Protein AF-A0A519T3L0-F1 (afdb_monomer_lite)

Secondary structure (DSSP, 8-state):
--HHHHHHHSHHHHHHHHHHHHHHHHHHHHHHHHHHGGGGSSSTTHHHHHHHHHHHH-HHHHHHHHHHHHHHHHHHHHHHHHHHHHHHT-SS--SS--TTTSS-HHHHH--

Radius of gyration: 20.02 Å; chains: 1; bounding box: 38×38×53 Å

Structure (mmCIF, N/CA/C/O backbone):
data_AF-A0A519T3L0-F1
#
_entry.id   AF-A0A519T3L0-F1
#
loop_
_atom_site.group_PDB
_atom_site.id
_atom_site.type_symbol
_atom_site.label_atom_id
_atom_site.label_alt_id
_atom_site.label_comp_id
_atom_site.label_asym_id
_atom_site.label_entity_id
_atom_site.label_seq_id
_atom_site.pdbx_PDB_ins_code
_atom_site.Cartn_x
_atom_site.Cartn_y
_atom_site.Cartn_z
_atom_site.occupancy
_atom_site.B_iso_or_equiv
_atom_site.auth_seq_id
_atom_site.auth_comp_id
_atom_site.auth_asym_id
_atom_site.auth_atom_id
_atom_site.pdbx_PDB_model_num
ATOM 1 N N . MET A 1 1 ? -20.395 -23.238 16.206 1.00 53.34 1 MET A N 1
ATOM 2 C CA . MET A 1 1 ? -19.477 -22.205 15.662 1.00 53.34 1 MET A CA 1
ATOM 3 C C . MET A 1 1 ? -18.045 -22.653 15.914 1.00 53.34 1 MET A C 1
ATOM 5 O O . MET A 1 1 ? -17.699 -22.900 17.063 1.00 53.34 1 MET A O 1
ATOM 9 N N . ASN A 1 2 ? -17.271 -22.843 14.844 1.00 72.62 2 ASN A N 1
ATOM 10 C CA . ASN A 1 2 ? -15.975 -23.528 14.845 1.00 72.62 2 ASN A CA 1
ATOM 11 C C . ASN A 1 2 ? -14.888 -22.702 15.572 1.00 72.62 2 ASN A C 1
ATOM 13 O O . ASN A 1 2 ? -14.846 -21.482 15.404 1.00 72.62 2 ASN A O 1
ATOM 17 N N . TRP A 1 3 ? -14.004 -23.335 16.353 1.00 73.31 3 TRP A N 1
ATOM 18 C CA . TRP A 1 3 ? -12.941 -22.659 17.133 1.00 73.31 3 TRP A CA 1
ATOM 19 C C . TRP A 1 3 ? -12.073 -21.740 16.260 1.00 73.31 3 TRP A C 1
ATOM 21 O O . TRP A 1 3 ? -11.778 -20.610 16.639 1.00 73.31 3 TRP A O 1
ATOM 31 N N . PHE A 1 4 ? -11.815 -22.169 15.025 1.00 67.06 4 PHE A N 1
ATOM 32 C CA . PHE A 1 4 ? -11.093 -21.409 14.007 1.00 67.06 4 PHE A CA 1
ATOM 33 C C . PHE A 1 4 ? -11.726 -20.033 13.733 1.00 67.06 4 PHE A C 1
ATOM 35 O O . PHE A 1 4 ? -11.055 -19.006 13.757 1.00 67.06 4 PHE A O 1
ATOM 42 N N . THR A 1 5 ? -13.052 -19.985 13.570 1.00 65.75 5 THR A N 1
ATOM 43 C CA . THR A 1 5 ? -13.779 -18.726 13.327 1.00 65.75 5 THR A CA 1
ATOM 44 C C . THR A 1 5 ? -13.803 -17.811 14.551 1.00 65.75 5 THR A C 1
ATOM 46 O O . THR A 1 5 ? -13.798 -16.592 14.396 1.00 65.75 5 THR A O 1
ATOM 49 N N . LYS A 1 6 ? -13.766 -18.364 15.774 1.00 66.06 6 LYS A N 1
ATOM 50 C CA . LYS A 1 6 ? -13.671 -17.567 17.010 1.00 66.06 6 LYS A CA 1
ATOM 51 C C . LYS A 1 6 ? -12.304 -16.899 17.150 1.00 66.06 6 LYS A C 1
ATOM 53 O O . LYS A 1 6 ? -12.238 -15.750 17.576 1.00 66.06 6 LYS A O 1
ATOM 58 N N . THR A 1 7 ? -11.231 -17.573 16.741 1.00 66.88 7 THR A N 1
ATOM 59 C CA . THR A 1 7 ? -9.876 -17.012 16.803 1.00 66.88 7 THR A CA 1
ATOM 60 C C . THR A 1 7 ? -9.741 -15.787 15.896 1.00 66.88 7 THR A C 1
ATOM 62 O O . THR A 1 7 ? -9.284 -14.744 16.362 1.00 66.88 7 THR A O 1
ATOM 65 N N . PHE A 1 8 ? -10.246 -15.850 14.657 1.00 67.12 8 PHE A N 1
ATOM 66 C CA . PHE A 1 8 ? -10.191 -14.728 13.703 1.00 67.12 8 PHE A CA 1
ATOM 67 C C . PHE A 1 8 ? -11.216 -13.612 13.964 1.00 67.12 8 PHE A C 1
ATOM 69 O O . PHE A 1 8 ? -11.010 -12.480 13.537 1.00 67.12 8 PHE A O 1
ATOM 76 N N . THR A 1 9 ? -12.300 -13.888 14.694 1.00 73.31 9 THR A N 1
ATOM 77 C CA . THR A 1 9 ? -13.295 -12.861 15.070 1.00 73.31 9 THR A CA 1
ATOM 78 C C . THR A 1 9 ? -12.996 -12.185 16.412 1.00 73.31 9 THR A C 1
ATOM 80 O O . THR A 1 9 ? -13.613 -11.168 16.738 1.00 73.31 9 THR A O 1
ATOM 83 N N . SER A 1 10 ? -12.037 -12.712 17.181 1.00 83.00 10 SER A N 1
ATOM 84 C CA . SER A 1 10 ? -11.606 -12.147 18.462 1.00 83.00 10 SER A CA 1
ATOM 85 C C . SER A 1 10 ? -10.910 -10.784 18.314 1.00 83.00 10 SER A C 1
ATOM 87 O O . SER A 1 10 ? -10.378 -10.441 17.256 1.00 83.00 10 SER A O 1
ATOM 89 N N . SER A 1 11 ? -10.872 -10.000 19.399 1.00 80.06 11 SER A N 1
ATOM 90 C CA . SER A 1 11 ? -10.183 -8.700 19.428 1.00 80.06 11 SER A CA 1
ATOM 91 C C . SER A 1 11 ? -8.680 -8.821 19.148 1.00 80.06 11 SER A C 1
ATOM 93 O O . SER A 1 11 ? -8.113 -7.952 18.490 1.00 80.06 11 SER A O 1
ATOM 95 N N . ILE A 1 12 ? -8.046 -9.907 19.603 1.00 84.69 12 ILE A N 1
ATOM 96 C CA . ILE A 1 12 ? -6.640 -10.213 19.318 1.00 84.69 12 ILE A CA 1
ATOM 97 C C . ILE A 1 12 ? -6.464 -10.634 17.856 1.00 84.69 12 ILE A C 1
ATOM 99 O O . ILE A 1 12 ? -5.606 -10.082 17.172 1.00 84.69 12 ILE A O 1
ATOM 103 N N . GLY A 1 13 ? -7.296 -11.550 17.351 1.00 86.19 13 GLY A N 1
ATOM 104 C CA . GLY A 1 13 ? -7.202 -12.038 15.971 1.00 86.19 13 GLY A CA 1
ATOM 105 C C . GLY A 1 13 ? -7.314 -10.919 14.937 1.00 86.19 13 GLY A C 1
ATOM 106 O O . GLY A 1 13 ? -6.517 -10.855 14.005 1.00 86.19 13 GLY A O 1
ATOM 107 N N . ARG A 1 14 ? -8.229 -9.970 15.155 1.00 87.00 14 ARG A N 1
ATOM 108 C CA . ARG A 1 14 ? -8.377 -8.785 14.297 1.00 87.00 14 ARG A CA 1
ATOM 109 C C . ARG A 1 14 ? -7.151 -7.878 14.306 1.00 87.00 14 ARG A C 1
ATOM 111 O O . ARG A 1 14 ? -6.730 -7.425 13.251 1.00 87.00 14 ARG A O 1
ATOM 118 N N . LYS A 1 15 ? -6.526 -7.655 15.468 1.00 87.25 15 LYS A N 1
ATOM 119 C CA . LYS A 1 15 ? -5.271 -6.886 15.552 1.00 87.25 15 LYS A CA 1
ATOM 120 C C . LYS A 1 15 ? -4.126 -7.580 14.813 1.00 87.25 15 LYS A C 1
ATOM 122 O O . LYS A 1 15 ? -3.353 -6.908 14.139 1.00 87.25 15 LYS A O 1
ATOM 127 N N . ILE A 1 16 ? -4.048 -8.911 14.894 1.00 89.81 16 ILE A N 1
ATO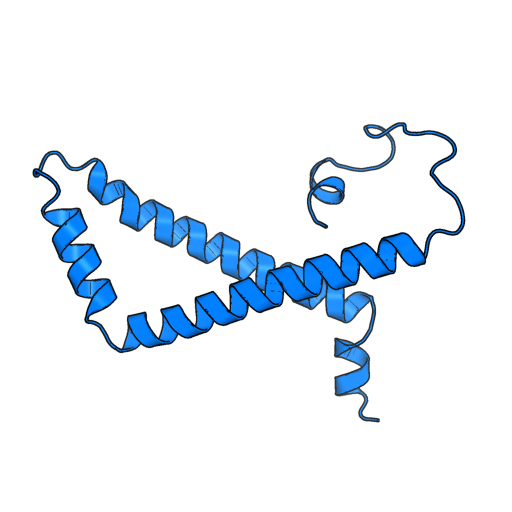M 128 C CA . ILE A 1 16 ? -3.060 -9.694 14.142 1.00 89.81 16 ILE A CA 1
ATOM 129 C C . ILE A 1 16 ? -3.291 -9.522 12.637 1.00 89.81 16 ILE A C 1
ATOM 131 O O . ILE A 1 16 ? -2.363 -9.140 11.928 1.00 89.81 16 ILE A O 1
ATOM 135 N N . ILE A 1 17 ? -4.524 -9.711 12.156 1.00 91.06 17 ILE A N 1
ATOM 136 C CA . ILE A 1 17 ? -4.886 -9.486 10.746 1.00 91.06 17 ILE A CA 1
ATOM 137 C C . ILE A 1 17 ? -4.516 -8.063 10.303 1.00 91.06 17 ILE A C 1
ATOM 139 O O . ILE A 1 17 ? -3.928 -7.868 9.238 1.00 91.06 17 ILE A O 1
ATOM 143 N N . MET A 1 18 ? -4.819 -7.071 11.135 1.00 92.19 18 MET A N 1
ATOM 144 C CA . MET A 1 18 ? -4.554 -5.673 10.832 1.00 92.19 18 MET A CA 1
ATOM 145 C C . MET A 1 18 ? -3.045 -5.385 10.722 1.00 92.19 18 MET A C 1
ATOM 147 O O . MET A 1 18 ? -2.603 -4.730 9.780 1.00 92.19 18 MET A O 1
ATOM 151 N N . SER A 1 19 ? -2.224 -5.975 11.599 1.00 91.69 19 SER A N 1
ATOM 152 C CA . SER A 1 19 ? -0.760 -5.883 11.492 1.00 91.69 19 SER A CA 1
ATOM 153 C C . SER A 1 19 ? -0.190 -6.601 10.262 1.00 91.69 19 SER A C 1
ATOM 155 O O . SER A 1 19 ? 0.689 -6.058 9.598 1.00 91.69 19 SER A O 1
ATOM 157 N N . LEU A 1 20 ? -0.705 -7.787 9.914 1.00 93.38 20 LEU A N 1
ATOM 158 C CA . LEU A 1 20 ? -0.241 -8.556 8.754 1.00 93.38 20 LEU A CA 1
ATOM 159 C C . LEU A 1 20 ? -0.569 -7.854 7.434 1.00 93.38 20 LEU A C 1
ATOM 161 O O . LEU A 1 20 ? 0.280 -7.766 6.551 1.00 93.38 20 LEU A O 1
ATOM 165 N N . THR A 1 21 ? -1.786 -7.325 7.312 1.00 94.44 21 THR A N 1
ATOM 166 C CA . THR A 1 21 ? -2.199 -6.559 6.127 1.00 94.44 21 THR A CA 1
ATOM 167 C C . THR A 1 21 ? -1.411 -5.256 6.003 1.00 94.44 21 THR A C 1
ATOM 169 O O . THR A 1 21 ? -0.966 -4.925 4.908 1.00 94.44 21 THR A O 1
ATOM 172 N N . GLY A 1 22 ? -1.145 -4.565 7.117 1.00 93.31 22 GLY A N 1
ATOM 173 C CA . GLY A 1 22 ? -0.275 -3.387 7.129 1.00 93.31 22 GLY A CA 1
ATOM 174 C C . GLY A 1 22 ? 1.155 -3.711 6.698 1.00 93.31 22 GLY A C 1
ATOM 175 O O . GLY A 1 22 ? 1.712 -3.020 5.850 1.00 93.31 22 GLY A O 1
ATOM 176 N N . LEU A 1 23 ? 1.734 -4.802 7.210 1.00 94.50 23 LEU A N 1
ATOM 177 C CA . LEU A 1 23 ? 3.078 -5.236 6.827 1.00 94.50 23 LEU A CA 1
ATOM 178 C C . LEU A 1 23 ? 3.164 -5.574 5.332 1.00 94.50 23 LEU A C 1
ATOM 180 O O . LEU A 1 23 ? 4.110 -5.154 4.671 1.00 94.50 23 LEU A O 1
ATOM 184 N N . PHE A 1 24 ? 2.158 -6.265 4.791 1.00 94.94 24 PHE A N 1
ATOM 185 C CA . PHE A 1 24 ? 2.053 -6.546 3.358 1.00 94.94 24 PHE A CA 1
ATOM 186 C C . PHE A 1 24 ? 2.074 -5.260 2.514 1.00 94.94 24 PHE A C 1
ATOM 188 O O . PHE A 1 24 ? 2.843 -5.164 1.555 1.00 94.94 24 PHE A O 1
ATOM 195 N N . LEU A 1 25 ? 1.292 -4.244 2.898 1.00 95.38 25 LEU A N 1
ATOM 196 C CA . LEU A 1 25 ? 1.275 -2.954 2.203 1.00 95.38 25 LEU A CA 1
ATOM 197 C C . LEU A 1 25 ? 2.607 -2.203 2.338 1.00 95.38 25 LEU A C 1
ATOM 199 O O . LEU A 1 25 ? 3.081 -1.622 1.364 1.00 95.38 25 LEU A O 1
ATOM 203 N N . CYS A 1 26 ? 3.262 -2.262 3.499 1.00 95.56 26 CYS A N 1
ATOM 204 C CA . CYS A 1 26 ? 4.598 -1.694 3.678 1.00 95.56 26 CYS A CA 1
ATOM 205 C C . CYS A 1 26 ? 5.629 -2.345 2.745 1.00 95.56 26 CYS A C 1
ATOM 207 O O . CYS A 1 26 ? 6.430 -1.642 2.131 1.00 95.56 26 CYS A O 1
ATOM 209 N N . THR A 1 27 ? 5.600 -3.673 2.586 1.00 95.31 27 THR A N 1
ATOM 210 C CA . THR A 1 27 ? 6.474 -4.366 1.627 1.00 95.31 27 THR A CA 1
ATOM 211 C C . THR A 1 27 ? 6.194 -3.919 0.193 1.00 95.31 27 THR A C 1
ATOM 213 O O . THR A 1 27 ? 7.138 -3.663 -0.557 1.00 95.31 27 THR A O 1
ATOM 216 N N . PHE A 1 28 ? 4.919 -3.760 -0.180 1.00 95.31 28 PHE A N 1
ATOM 217 C CA . PHE A 1 28 ? 4.555 -3.211 -1.486 1.00 95.31 28 PHE A CA 1
ATOM 218 C C . PHE A 1 28 ? 5.154 -1.815 -1.705 1.00 95.31 28 PHE A C 1
ATOM 220 O O . PHE A 1 28 ? 5.730 -1.576 -2.762 1.00 95.31 28 PHE A O 1
ATOM 227 N N . LEU A 1 29 ? 5.097 -0.921 -0.711 1.00 96.19 29 LEU A N 1
ATOM 228 C CA . LEU A 1 29 ? 5.659 0.430 -0.826 1.00 96.19 29 LEU A CA 1
ATOM 229 C C . LEU A 1 29 ? 7.168 0.430 -1.100 1.00 96.19 29 LEU A C 1
ATOM 231 O O . LEU A 1 29 ? 7.637 1.247 -1.890 1.00 96.19 29 LEU A O 1
ATOM 235 N N . VAL A 1 30 ? 7.927 -0.496 -0.505 1.00 97.12 30 VAL A N 1
ATOM 236 C CA . VAL A 1 30 ? 9.370 -0.626 -0.771 1.00 97.12 30 VAL A CA 1
ATOM 237 C C . VAL A 1 30 ? 9.619 -0.994 -2.233 1.00 97.12 30 VAL A C 1
ATOM 239 O O . VAL A 1 30 ? 10.392 -0.323 -2.916 1.00 97.12 30 VAL A O 1
ATOM 242 N N . VAL A 1 31 ? 8.936 -2.024 -2.740 1.00 94.50 31 VAL A N 1
ATOM 243 C CA . VAL A 1 31 ? 9.062 -2.448 -4.146 1.00 94.50 31 VAL A CA 1
ATOM 244 C C . VAL A 1 31 ? 8.586 -1.346 -5.094 1.00 94.50 31 VAL A C 1
ATOM 246 O O . VAL A 1 31 ? 9.235 -1.068 -6.103 1.00 94.50 31 VAL A O 1
ATOM 249 N N . HIS A 1 32 ? 7.489 -0.675 -4.748 1.00 95.00 32 HIS A N 1
ATOM 250 C CA . HIS A 1 32 ? 6.937 0.433 -5.516 1.00 95.00 32 HIS A CA 1
ATOM 251 C C . HIS A 1 32 ? 7.935 1.590 -5.630 1.00 95.00 32 HIS A C 1
ATOM 253 O O . HIS A 1 32 ? 8.165 2.103 -6.726 1.00 95.00 32 HIS A O 1
ATOM 259 N N . LEU A 1 33 ? 8.578 1.976 -4.526 1.00 96.69 33 LEU A N 1
ATOM 260 C CA . LEU A 1 33 ? 9.597 3.022 -4.523 1.00 96.69 33 LEU A CA 1
ATOM 261 C C . LEU A 1 33 ? 10.801 2.648 -5.399 1.00 96.69 33 LEU A C 1
ATOM 263 O O . LEU A 1 33 ? 11.261 3.476 -6.182 1.00 96.69 33 LEU A O 1
ATOM 267 N N . ILE A 1 34 ? 11.267 1.396 -5.329 1.00 95.50 34 ILE A N 1
ATOM 268 C CA . ILE A 1 34 ? 12.360 0.898 -6.182 1.00 95.50 34 ILE A CA 1
ATOM 269 C C . ILE A 1 34 ? 11.999 1.031 -7.667 1.00 95.50 34 ILE A C 1
ATOM 271 O O . ILE A 1 34 ? 12.820 1.483 -8.463 1.00 95.50 34 ILE A O 1
ATOM 275 N N . GLY A 1 35 ? 10.766 0.684 -8.046 1.00 93.44 35 GLY A N 1
ATOM 276 C CA . GLY A 1 35 ? 10.272 0.881 -9.409 1.00 93.44 35 GLY A CA 1
ATOM 277 C C . GLY A 1 35 ? 10.305 2.353 -9.836 1.00 93.44 35 GLY A C 1
ATOM 278 O O . GLY A 1 35 ? 10.800 2.667 -10.919 1.00 93.44 35 GLY A O 1
ATOM 279 N N . ASN A 1 36 ? 9.853 3.253 -8.957 1.00 95.25 36 ASN A N 1
ATOM 280 C CA . ASN A 1 36 ? 9.846 4.700 -9.194 1.00 95.25 36 ASN A CA 1
ATOM 281 C C . ASN A 1 36 ? 11.248 5.304 -9.305 1.00 95.25 36 ASN A C 1
ATOM 283 O O . ASN A 1 36 ? 11.415 6.291 -10.015 1.00 95.25 36 ASN A O 1
ATOM 287 N N . PHE A 1 37 ? 12.275 4.712 -8.687 1.00 95.62 37 PHE A N 1
ATOM 288 C CA . PHE A 1 37 ? 13.645 5.209 -8.843 1.00 95.62 37 PHE A CA 1
ATOM 289 C C . PHE A 1 37 ? 14.148 5.193 -10.289 1.00 95.62 37 PHE A C 1
ATOM 291 O O . PHE A 1 37 ? 15.081 5.923 -10.616 1.00 95.62 37 PHE A O 1
ATOM 298 N N . GLN A 1 38 ? 13.508 4.436 -11.183 1.00 92.56 38 GLN A N 1
ATOM 299 C CA . GLN A 1 38 ? 13.810 4.495 -12.612 1.00 92.56 38 GLN A CA 1
ATOM 300 C C . GLN A 1 38 ? 13.525 5.869 -13.230 1.00 92.56 38 GLN A C 1
ATOM 302 O O . GLN A 1 38 ? 14.157 6.194 -14.226 1.00 92.56 38 GLN A O 1
ATOM 307 N N . LEU A 1 39 ? 12.664 6.696 -12.624 1.00 93.38 39 LEU A N 1
ATOM 308 C CA . LEU A 1 39 ? 12.436 8.084 -13.047 1.00 93.38 39 LEU A CA 1
ATOM 309 C C . LEU A 1 39 ? 13.662 8.985 -12.853 1.00 93.38 39 LEU A C 1
ATOM 311 O O . LEU A 1 39 ? 13.761 10.015 -13.505 1.00 93.38 39 LEU A O 1
ATOM 315 N N . PHE A 1 40 ? 14.603 8.613 -11.979 1.00 94.50 40 PHE A N 1
ATOM 316 C CA . PHE A 1 40 ? 15.854 9.359 -11.800 1.00 94.50 40 PHE A CA 1
ATOM 317 C C . PHE A 1 40 ? 16.915 9.013 -12.851 1.00 94.50 40 PHE A C 1
ATOM 319 O O . PHE A 1 40 ? 18.017 9.566 -12.826 1.00 94.50 40 PHE A O 1
ATOM 326 N N . LYS A 1 41 ? 16.619 8.091 -13.774 1.00 91.44 41 LYS A N 1
ATOM 327 C CA . LYS A 1 41 ? 17.486 7.852 -14.924 1.00 91.44 41 LYS A CA 1
ATOM 328 C C . LYS A 1 41 ? 17.326 9.011 -15.904 1.00 91.44 41 LYS A C 1
ATOM 330 O O . LYS A 1 41 ? 16.220 9.401 -16.254 1.00 91.44 41 LYS A O 1
ATOM 335 N N . HIS A 1 42 ? 18.452 9.553 -16.356 1.00 91.94 42 HIS A N 1
ATOM 336 C CA . HIS A 1 42 ? 18.500 10.614 -17.364 1.00 91.94 42 HIS A CA 1
ATOM 337 C C . HIS A 1 42 ? 18.372 10.007 -18.771 1.00 91.94 42 HIS A C 1
ATOM 339 O O . HIS A 1 42 ? 19.240 10.195 -19.616 1.00 91.94 42 HIS A O 1
ATOM 345 N N . ASP A 1 43 ? 17.339 9.191 -18.981 1.00 93.56 43 ASP A N 1
ATOM 346 C CA . ASP A 1 43 ? 17.081 8.442 -20.215 1.00 93.56 43 ASP A CA 1
ATOM 347 C C . ASP A 1 43 ? 15.750 8.845 -20.869 1.00 93.56 43 ASP A C 1
ATOM 349 O O . ASP A 1 43 ? 15.108 8.031 -21.530 1.00 93.56 43 ASP A O 1
ATOM 353 N N . ASP A 1 44 ? 15.303 10.082 -20.622 1.00 91.19 44 ASP A N 1
ATOM 354 C CA . ASP A 1 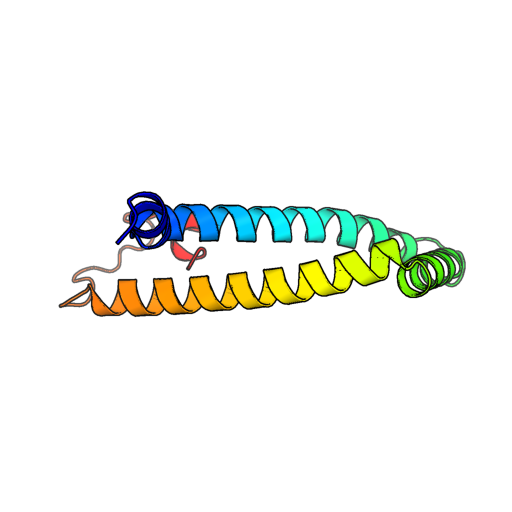44 ? 14.013 10.629 -21.064 1.00 91.19 44 ASP A CA 1
ATOM 355 C C . ASP A 1 44 ? 12.793 9.770 -20.656 1.00 91.19 44 ASP A C 1
ATOM 357 O O . ASP A 1 44 ? 11.728 9.821 -21.274 1.00 91.19 44 ASP A O 1
ATOM 361 N N . GLY A 1 45 ? 12.927 8.969 -19.589 1.00 90.44 45 GLY A N 1
ATOM 362 C CA . GLY A 1 45 ? 11.862 8.125 -19.044 1.00 90.44 45 GLY A CA 1
ATOM 363 C C . GLY A 1 45 ? 11.710 6.770 -19.739 1.00 90.44 45 GLY A C 1
ATOM 364 O O . GLY A 1 45 ? 10.755 6.038 -19.453 1.00 90.44 45 GLY A O 1
ATOM 365 N N . VAL A 1 46 ? 12.633 6.394 -20.629 1.00 94.75 46 VAL A N 1
ATOM 366 C CA . VAL A 1 46 ? 12.575 5.128 -21.378 1.00 94.75 46 VAL A CA 1
ATOM 367 C C . VAL A 1 46 ? 12.573 3.913 -20.444 1.00 94.75 46 VAL A C 1
ATOM 369 O O . VAL A 1 46 ? 11.743 3.013 -20.626 1.00 94.75 46 VAL A O 1
ATOM 372 N N . ALA A 1 47 ? 13.428 3.873 -19.415 1.00 93.44 47 ALA A N 1
ATOM 373 C CA . ALA A 1 47 ? 13.446 2.770 -18.453 1.00 93.44 47 ALA A CA 1
ATOM 374 C C . ALA A 1 47 ? 12.123 2.647 -17.691 1.00 93.44 47 ALA A C 1
ATOM 376 O O . ALA A 1 47 ? 11.574 1.549 -17.582 1.00 93.44 47 ALA A O 1
ATOM 377 N N . PHE A 1 48 ? 11.578 3.768 -17.208 1.00 95.19 48 PHE A N 1
ATOM 378 C CA . PHE A 1 48 ? 10.312 3.770 -16.479 1.00 95.19 48 PHE A CA 1
ATOM 379 C C . PHE A 1 48 ? 9.143 3.307 -17.360 1.00 95.19 48 PHE A C 1
ATOM 381 O O . PHE A 1 48 ? 8.330 2.490 -16.922 1.00 95.19 48 PHE A O 1
ATOM 388 N N . ASN A 1 49 ? 9.081 3.764 -18.614 1.00 95.56 49 ASN A N 1
ATOM 389 C CA . ASN A 1 49 ? 8.047 3.357 -19.567 1.00 95.56 49 ASN A CA 1
ATOM 390 C C . ASN A 1 49 ? 8.145 1.869 -19.918 1.00 95.56 49 ASN A C 1
ATOM 392 O O . ASN A 1 49 ? 7.134 1.167 -19.923 1.00 95.56 49 ASN A O 1
ATOM 396 N N . THR A 1 50 ? 9.361 1.364 -20.140 1.00 94.75 50 THR A N 1
ATOM 397 C CA . THR A 1 50 ? 9.602 -0.061 -20.414 1.00 94.75 50 THR A CA 1
ATOM 398 C C . THR A 1 50 ? 9.170 -0.926 -19.230 1.00 94.75 50 THR A C 1
ATOM 400 O O . THR A 1 50 ? 8.461 -1.920 -19.401 1.00 94.75 50 THR A O 1
ATOM 403 N N . TYR A 1 51 ? 9.537 -0.522 -18.013 1.00 93.69 51 TYR A N 1
ATOM 404 C CA . TYR A 1 51 ? 9.138 -1.205 -16.786 1.00 93.69 51 TYR A CA 1
ATOM 405 C C . TYR A 1 51 ? 7.619 -1.173 -16.564 1.00 93.69 51 TYR A C 1
ATOM 407 O O . TYR A 1 51 ? 7.015 -2.201 -16.258 1.00 93.69 51 TYR A O 1
ATOM 415 N N . SER A 1 52 ? 6.983 -0.020 -16.777 1.00 93.56 52 SER A N 1
ATOM 416 C CA . SER A 1 52 ? 5.530 0.146 -16.648 1.00 93.56 52 SER A CA 1
ATOM 417 C C . SER A 1 52 ? 4.769 -0.708 -17.660 1.00 93.56 52 SER A C 1
ATOM 419 O O . SER A 1 52 ? 3.794 -1.371 -17.304 1.00 93.56 52 SER A O 1
ATOM 421 N N . HIS A 1 53 ? 5.251 -0.769 -18.904 1.00 94.69 53 HIS A N 1
ATOM 422 C CA . HIS A 1 53 ? 4.689 -1.640 -19.930 1.00 94.69 53 HIS A CA 1
ATOM 423 C C . HIS A 1 53 ? 4.822 -3.122 -19.547 1.00 94.69 53 HIS A C 1
ATOM 425 O O . HIS A 1 53 ? 3.852 -3.872 -19.655 1.00 94.69 53 HIS A O 1
ATOM 431 N N . PHE A 1 54 ? 5.984 -3.549 -19.037 1.00 94.25 54 PHE A N 1
ATOM 432 C CA . PHE A 1 54 ? 6.183 -4.914 -18.537 1.00 94.25 54 PHE A CA 1
ATOM 433 C C . PHE A 1 54 ? 5.211 -5.260 -17.399 1.00 94.25 54 PHE A C 1
ATOM 435 O O . PHE A 1 54 ? 4.572 -6.310 -17.438 1.00 94.25 54 PHE A O 1
ATOM 442 N N . MET A 1 55 ? 5.042 -4.371 -16.416 1.00 93.00 55 MET A N 1
ATOM 443 C CA . MET A 1 55 ? 4.095 -4.592 -15.317 1.00 93.00 55 MET A CA 1
ATOM 444 C C . MET A 1 55 ? 2.642 -4.663 -15.802 1.00 93.00 55 MET A C 1
ATOM 446 O O . MET A 1 55 ? 1.885 -5.511 -15.341 1.00 93.00 55 MET A O 1
ATOM 450 N N . GLY A 1 56 ? 2.254 -3.803 -16.748 1.00 92.12 56 GLY A N 1
ATOM 451 C CA . GLY A 1 56 ? 0.884 -3.740 -17.259 1.00 92.12 56 GLY A CA 1
ATOM 452 C C . GLY A 1 56 ? 0.495 -4.897 -18.185 1.00 92.12 56 GLY A C 1
ATOM 453 O O . GLY A 1 56 ? -0.689 -5.230 -18.272 1.00 92.12 56 GLY A O 1
ATOM 454 N N . THR A 1 57 ? 1.464 -5.513 -18.864 1.00 94.19 57 THR A N 1
ATOM 455 C CA . THR A 1 57 ? 1.228 -6.600 -19.833 1.00 94.19 57 THR A CA 1
ATOM 456 C C . THR A 1 57 ? 1.464 -7.992 -19.259 1.00 94.19 57 THR A C 1
ATOM 458 O O . THR A 1 57 ? 0.931 -8.967 -19.787 1.00 94.19 57 THR A O 1
ATOM 461 N N . ASN A 1 58 ? 2.219 -8.110 -18.165 1.00 95.00 58 ASN A N 1
ATOM 462 C CA . ASN A 1 58 ? 2.484 -9.396 -17.539 1.00 95.00 58 ASN A CA 1
ATOM 463 C C . ASN A 1 58 ? 1.242 -9.900 -16.767 1.00 95.00 58 ASN A C 1
ATOM 465 O O . ASN A 1 58 ? 0.836 -9.275 -15.781 1.00 95.00 58 ASN A O 1
ATOM 469 N N . PRO A 1 59 ? 0.655 -11.053 -17.145 1.00 93.12 59 PRO A N 1
ATOM 470 C CA . PRO A 1 59 ? -0.561 -11.568 -16.511 1.00 93.12 59 PRO A CA 1
ATOM 471 C C . PRO A 1 59 ? -0.366 -11.938 -15.033 1.00 93.12 59 PRO A C 1
ATOM 473 O O . PRO A 1 59 ? -1.305 -11.835 -14.241 1.00 93.12 59 PRO A O 1
ATOM 476 N N . VAL A 1 60 ? 0.851 -12.320 -14.627 1.00 94.94 60 VAL A N 1
ATOM 477 C CA . VAL A 1 60 ? 1.172 -12.612 -13.222 1.00 94.94 60 VAL A CA 1
ATOM 478 C C . VAL A 1 60 ? 1.097 -11.333 -12.393 1.00 94.94 60 VAL A C 1
ATOM 480 O O . VAL A 1 60 ? 0.430 -11.305 -11.361 1.00 94.94 60 VAL A O 1
ATOM 483 N N . ILE A 1 61 ? 1.718 -10.253 -12.874 1.00 93.88 61 ILE A N 1
ATOM 484 C CA . ILE A 1 61 ? 1.692 -8.951 -12.193 1.00 93.88 61 ILE A CA 1
ATOM 485 C C . ILE A 1 61 ? 0.269 -8.402 -12.142 1.00 93.88 61 ILE A C 1
ATOM 487 O O . ILE A 1 61 ? -0.171 -7.959 -11.085 1.00 93.88 61 ILE A O 1
ATOM 491 N N . ARG A 1 62 ? -0.491 -8.527 -13.235 1.00 94.31 62 ARG A N 1
ATOM 492 C CA . ARG A 1 62 ? -1.902 -8.128 -13.281 1.00 94.31 62 ARG A CA 1
ATOM 493 C C . ARG A 1 62 ? -2.765 -8.883 -12.264 1.00 94.31 62 ARG A C 1
ATOM 495 O O . ARG A 1 62 ? -3.688 -8.317 -11.689 1.00 94.31 62 ARG A O 1
ATOM 502 N N . THR A 1 63 ? -2.463 -10.154 -12.011 1.00 94.88 63 THR A N 1
ATOM 503 C CA . THR A 1 63 ? -3.160 -10.945 -10.984 1.00 94.88 63 THR A CA 1
ATOM 504 C C . THR A 1 63 ? -2.809 -10.458 -9.577 1.00 94.88 63 THR A C 1
ATOM 506 O O . THR A 1 63 ? -3.689 -10.302 -8.729 1.00 94.88 63 THR A O 1
ATOM 509 N N . ILE A 1 64 ? -1.528 -10.170 -9.331 1.00 93.88 64 ILE A N 1
ATOM 510 C CA . ILE A 1 64 ? -1.058 -9.616 -8.054 1.00 93.88 64 ILE A CA 1
ATOM 511 C C . ILE A 1 64 ? -1.654 -8.223 -7.808 1.00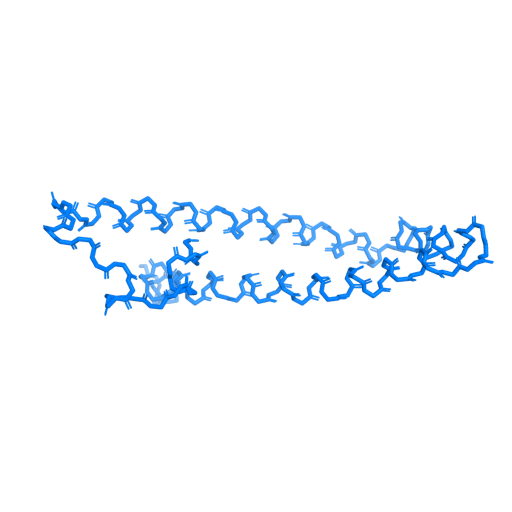 93.88 64 ILE A C 1
ATOM 513 O O . ILE A 1 64 ? -2.014 -7.928 -6.673 1.00 93.88 64 ILE A O 1
ATOM 517 N N . GLU A 1 65 ? -1.821 -7.396 -8.846 1.00 94.94 65 GLU A N 1
ATOM 518 C CA . GLU A 1 65 ? -2.475 -6.081 -8.771 1.00 94.94 65 GLU A CA 1
ATOM 519 C C . GLU A 1 65 ? -3.885 -6.191 -8.175 1.00 94.94 65 GLU A C 1
ATOM 521 O O . GLU A 1 65 ? -4.205 -5.492 -7.215 1.00 94.94 65 GLU A O 1
ATOM 526 N N . TRP A 1 66 ? -4.706 -7.125 -8.665 1.00 95.44 66 TRP A N 1
ATOM 527 C CA . TRP A 1 66 ? -6.031 -7.376 -8.088 1.00 95.44 66 TRP A CA 1
ATOM 528 C C . TRP A 1 66 ? -5.955 -7.816 -6.624 1.00 95.44 66 TRP A C 1
ATOM 530 O O . TRP A 1 66 ? -6.723 -7.330 -5.793 1.00 95.44 66 TRP A O 1
ATOM 540 N N . GLY A 1 67 ? -5.003 -8.691 -6.286 1.00 95.19 67 GLY A N 1
ATOM 541 C CA . GLY A 1 67 ? -4.751 -9.092 -4.900 1.00 95.1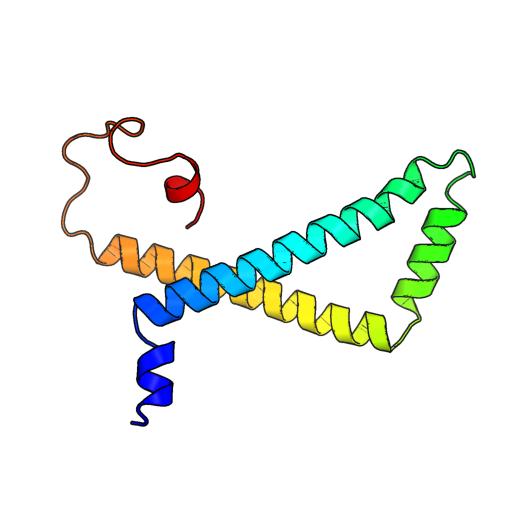9 67 GLY A CA 1
ATOM 542 C C . GLY A 1 67 ? -4.363 -7.912 -4.003 1.00 95.19 67 GLY A C 1
ATOM 543 O O . GLY A 1 67 ? -4.865 -7.795 -2.886 1.00 95.19 67 GLY A O 1
ATOM 544 N N . LEU A 1 68 ? -3.525 -7.003 -4.504 1.00 96.25 68 LEU A N 1
ATOM 545 C CA . LEU A 1 68 ? -3.111 -5.791 -3.806 1.00 96.25 68 LEU A CA 1
ATOM 546 C C . LEU A 1 68 ? -4.290 -4.841 -3.581 1.00 96.25 68 LEU A C 1
ATOM 548 O O . LEU A 1 68 ? -4.459 -4.362 -2.463 1.00 96.25 68 LEU A O 1
ATOM 552 N N . VAL A 1 69 ? -5.123 -4.599 -4.599 1.00 96.38 69 VAL A N 1
ATOM 553 C CA . VAL A 1 69 ? -6.320 -3.746 -4.486 1.00 96.38 69 VAL A CA 1
ATOM 554 C C . VAL A 1 69 ? -7.284 -4.304 -3.438 1.00 96.38 69 VAL A C 1
ATOM 556 O O . VAL A 1 69 ? -7.753 -3.565 -2.570 1.00 96.38 69 VAL A O 1
ATOM 559 N N . LEU A 1 70 ? -7.538 -5.615 -3.465 1.00 96.56 70 LEU A N 1
ATOM 560 C CA . LEU A 1 70 ? -8.378 -6.279 -2.467 1.00 96.56 70 LEU A CA 1
ATOM 561 C C . LEU A 1 70 ? -7.764 -6.206 -1.064 1.00 96.56 70 LEU A C 1
ATOM 563 O O . LEU A 1 70 ? -8.467 -5.887 -0.107 1.00 96.56 70 LEU A O 1
ATOM 567 N N . GLY A 1 71 ? -6.459 -6.455 -0.936 1.00 95.88 71 GLY A N 1
ATOM 568 C CA . GLY A 1 71 ? -5.734 -6.357 0.331 1.00 95.88 71 GLY A CA 1
ATOM 569 C C . GLY A 1 71 ? -5.751 -4.942 0.912 1.00 95.88 71 GLY A C 1
ATOM 570 O O . GLY A 1 71 ? -5.975 -4.775 2.108 1.00 95.88 71 GLY A O 1
ATOM 571 N N . PHE A 1 72 ? -5.594 -3.925 0.065 1.00 96.38 72 PHE A N 1
ATOM 572 C CA . PHE A 1 72 ? -5.675 -2.516 0.441 1.00 96.38 72 PHE A CA 1
ATOM 573 C C . PHE A 1 72 ? -7.079 -2.141 0.932 1.00 96.38 72 PHE A C 1
ATOM 575 O O . PHE A 1 72 ? -7.227 -1.563 2.010 1.00 96.38 72 PHE A O 1
ATOM 582 N N . GLY A 1 73 ? -8.121 -2.533 0.193 1.00 96.56 73 GLY A N 1
ATOM 583 C CA . GLY A 1 73 ? -9.509 -2.314 0.606 1.00 96.56 73 GLY A CA 1
ATOM 584 C C . GLY A 1 73 ? -9.846 -3.024 1.920 1.00 96.56 73 GLY A C 1
ATOM 585 O O . GLY A 1 73 ? -10.448 -2.429 2.815 1.00 96.56 73 GLY A O 1
ATOM 586 N N . PHE A 1 74 ? -9.405 -4.274 2.073 1.00 95.31 74 PHE A N 1
ATOM 587 C CA . PHE A 1 74 ? -9.596 -5.047 3.297 1.00 95.31 74 PHE A CA 1
ATOM 588 C C . PHE A 1 74 ? -8.869 -4.432 4.502 1.00 95.31 74 PHE A C 1
ATOM 590 O O . PHE A 1 74 ? -9.450 -4.347 5.584 1.00 95.31 74 PHE A O 1
ATOM 597 N N . HIS A 1 75 ? -7.639 -3.951 4.312 1.00 94.38 75 HIS A N 1
ATOM 598 C CA . HIS A 1 75 ? -6.871 -3.259 5.345 1.00 94.38 75 HIS A CA 1
ATOM 599 C C . HIS A 1 75 ? -7.608 -2.016 5.859 1.00 94.38 75 HIS A C 1
ATOM 601 O O . HIS A 1 75 ? -7.809 -1.874 7.062 1.00 94.38 75 HIS A O 1
ATOM 607 N N . ILE A 1 76 ? -8.090 -1.160 4.950 1.00 95.06 76 ILE A N 1
ATOM 608 C CA . ILE A 1 76 ? -8.879 0.028 5.312 1.00 95.06 76 ILE A CA 1
ATOM 609 C C . ILE A 1 76 ? -10.157 -0.371 6.051 1.00 95.06 76 ILE A C 1
ATOM 611 O O . ILE A 1 76 ? -10.508 0.235 7.063 1.00 95.06 76 ILE A O 1
ATOM 615 N N . TYR A 1 77 ? -10.860 -1.392 5.563 1.00 93.88 77 TYR A N 1
ATOM 616 C CA . TYR A 1 77 ? -12.092 -1.855 6.189 1.00 93.88 77 TYR A CA 1
ATOM 617 C C . TYR A 1 77 ? -11.869 -2.320 7.638 1.00 93.88 77 TYR A C 1
ATOM 619 O O . TYR A 1 77 ? -12.592 -1.884 8.539 1.00 93.88 77 TYR A O 1
ATOM 627 N N . GLU A 1 78 ? -10.867 -3.170 7.888 1.00 91.50 78 GLU A N 1
ATOM 628 C CA . GLU A 1 78 ? -10.570 -3.636 9.246 1.00 91.50 78 GLU A CA 1
ATOM 629 C C . GLU A 1 78 ? -10.068 -2.494 10.143 1.00 91.50 78 GLU A C 1
ATOM 631 O O . GLU A 1 78 ? -10.517 -2.421 11.289 1.00 91.50 78 GLU A O 1
ATOM 636 N N . ALA A 1 79 ? -9.253 -1.564 9.624 1.00 91.38 79 ALA A N 1
ATOM 637 C CA . ALA A 1 79 ? -8.818 -0.353 10.333 1.00 91.38 79 ALA A CA 1
ATOM 638 C C . ALA A 1 79 ? -10.012 0.472 10.837 1.00 91.38 79 ALA A C 1
ATOM 640 O O . ALA A 1 79 ? -10.162 0.745 12.030 1.00 91.38 79 ALA A O 1
ATOM 641 N N . LEU A 1 80 ? -10.939 0.803 9.930 1.00 91.62 80 LEU A N 1
ATOM 642 C CA . LEU A 1 80 ? -12.133 1.584 10.251 1.00 91.62 80 LEU A CA 1
ATOM 643 C C . LEU A 1 80 ? -13.009 0.863 11.279 1.00 91.62 80 LEU A C 1
ATOM 645 O O . LEU A 1 80 ? -13.444 1.464 12.264 1.00 91.62 80 LEU A O 1
ATOM 649 N N . MET A 1 81 ? -13.243 -0.437 11.092 1.00 89.62 81 MET A N 1
ATOM 650 C CA . MET A 1 81 ? -14.058 -1.229 12.013 1.00 89.62 81 MET A CA 1
ATOM 651 C C . MET A 1 81 ? -13.422 -1.352 13.400 1.00 89.62 81 MET A C 1
ATOM 653 O O . MET A 1 81 ? -14.135 -1.288 14.407 1.00 89.62 81 MET A O 1
ATOM 657 N N . LEU A 1 82 ? -12.102 -1.528 13.482 1.00 88.69 82 LEU A N 1
ATOM 658 C CA . LEU A 1 82 ? -11.364 -1.552 14.745 1.00 88.69 82 LEU A CA 1
ATOM 659 C C . LEU A 1 82 ? -11.410 -0.190 15.435 1.00 88.69 82 LEU A C 1
ATOM 661 O O . LEU A 1 82 ? -11.732 -0.131 16.622 1.00 88.69 82 LEU A O 1
ATOM 665 N N . THR A 1 83 ? -11.181 0.895 14.700 1.00 88.06 83 THR A N 1
ATOM 666 C CA . THR A 1 83 ? -11.251 2.262 15.223 1.00 88.06 83 THR A CA 1
ATOM 667 C C . THR A 1 83 ? -12.642 2.585 15.779 1.00 88.06 83 THR A C 1
ATOM 669 O O . THR A 1 83 ? -12.758 3.063 16.911 1.00 88.06 83 THR A O 1
ATOM 672 N N . VAL A 1 84 ? -13.716 2.261 15.047 1.00 87.69 84 VAL A N 1
ATOM 673 C CA . VAL A 1 84 ? -15.100 2.481 15.505 1.00 87.69 84 VAL A CA 1
ATOM 674 C C . VAL A 1 84 ? -15.409 1.658 16.758 1.00 87.69 84 VAL A C 1
ATOM 676 O O . VAL A 1 84 ? -15.936 2.200 17.732 1.00 87.69 84 VAL A O 1
ATOM 679 N N . ARG A 1 85 ? -15.038 0.371 16.788 1.00 85.56 85 ARG A N 1
ATOM 680 C CA . ARG A 1 85 ? -15.251 -0.497 17.962 1.00 85.56 85 ARG A CA 1
ATOM 681 C C . ARG A 1 85 ? -14.459 -0.028 19.181 1.00 85.56 85 ARG A C 1
ATOM 683 O O . ARG A 1 85 ? -15.009 0.020 20.277 1.00 85.56 85 ARG A O 1
ATOM 690 N N . ASN A 1 86 ? -13.199 0.361 18.996 1.00 84.38 86 ASN A N 1
ATOM 691 C CA . ASN A 1 86 ? -12.351 0.882 20.069 1.00 84.38 86 ASN A CA 1
ATOM 692 C C . ASN A 1 86 ? -12.895 2.201 20.628 1.00 84.38 86 ASN A C 1
ATOM 694 O O . ASN A 1 86 ? -12.796 2.440 21.830 1.00 84.38 86 ASN A O 1
ATOM 698 N N . LYS A 1 87 ? -13.487 3.048 19.777 1.00 82.75 87 LYS A N 1
ATOM 699 C CA . LYS A 1 87 ? -14.154 4.281 20.206 1.00 82.75 87 LYS A CA 1
ATOM 700 C C . LYS A 1 87 ? -15.435 3.983 20.989 1.00 82.75 87 LYS A C 1
ATOM 702 O O . LYS A 1 87 ? -15.633 4.581 22.038 1.00 82.75 87 LYS A O 1
ATOM 707 N N . GLY A 1 88 ? -16.261 3.045 20.520 1.00 82.81 88 GLY A N 1
ATOM 708 C CA . GLY A 1 88 ? -17.500 2.638 21.196 1.00 82.81 88 GLY A CA 1
ATOM 709 C C . GLY A 1 88 ? -17.285 1.909 22.527 1.00 82.81 88 GLY A C 1
ATOM 710 O O . GLY A 1 88 ? -18.131 1.984 23.409 1.00 82.81 88 GLY A O 1
ATOM 711 N N . ALA A 1 89 ? -16.137 1.249 22.710 1.00 82.44 89 ALA A N 1
ATOM 712 C CA . ALA A 1 89 ? -15.763 0.619 23.978 1.00 82.44 89 ALA A CA 1
ATOM 713 C C . ALA A 1 89 ? -15.379 1.626 25.084 1.00 82.44 89 ALA A C 1
ATOM 715 O O . ALA A 1 89 ? -15.172 1.223 26.228 1.00 82.44 89 ALA A O 1
ATOM 716 N N . ARG A 1 90 ? -15.265 2.925 24.770 1.00 74.94 90 ARG A N 1
ATOM 717 C CA . ARG A 1 90 ? -14.977 3.981 25.750 1.00 74.94 90 ARG A CA 1
ATOM 718 C C . ARG A 1 90 ? -16.281 4.654 26.178 1.00 74.94 90 ARG A C 1
ATOM 720 O O . ARG A 1 90 ? -16.938 5.286 25.358 1.00 74.94 90 ARG A O 1
ATOM 727 N N . SER A 1 91 ? -16.632 4.554 27.461 1.00 70.00 91 SER A N 1
ATOM 728 C CA . SER A 1 91 ? -17.813 5.221 28.036 1.00 70.00 91 SER A CA 1
ATOM 729 C C . SER A 1 91 ? -17.601 6.721 28.282 1.00 70.00 91 SER A C 1
ATOM 731 O O . SER A 1 91 ? -18.544 7.500 28.161 1.00 70.00 91 SER A O 1
ATOM 733 N N . HIS A 1 92 ? -16.367 7.142 28.579 1.00 74.69 92 HIS A N 1
ATOM 734 C CA . HIS A 1 92 ? -15.985 8.536 28.820 1.00 74.69 92 HIS A CA 1
ATOM 735 C C . HIS A 1 92 ? -14.665 8.880 28.111 1.00 74.69 92 HIS A C 1
ATOM 737 O O . HIS A 1 92 ? -13.828 8.008 27.866 1.00 74.69 92 HIS A O 1
ATOM 743 N N . GLY A 1 93 ? -14.491 10.156 27.753 1.00 70.12 93 GLY A N 1
ATOM 744 C CA . GLY A 1 93 ? -13.239 10.667 27.187 1.00 70.12 93 GLY A CA 1
ATOM 745 C C . GLY A 1 93 ? -12.083 10.626 28.193 1.00 70.12 93 GLY A C 1
ATOM 746 O O . GLY A 1 93 ? -12.295 10.455 29.393 1.00 70.12 93 GLY A O 1
ATOM 747 N N . TYR A 1 94 ? -10.849 10.788 27.710 1.00 71.19 94 TYR A N 1
ATOM 748 C CA . TYR A 1 94 ? -9.682 10.881 28.591 1.00 71.19 94 TYR A CA 1
ATOM 749 C C . TYR A 1 94 ? -9.808 12.111 29.499 1.00 71.19 94 TYR A C 1
ATOM 751 O O . TYR A 1 94 ? -9.896 13.230 29.002 1.00 71.19 94 TYR A O 1
ATOM 759 N N . ALA A 1 95 ? -9.794 11.898 30.818 1.00 73.00 95 ALA A N 1
ATOM 760 C CA . ALA A 1 95 ? -9.852 12.975 31.811 1.00 73.00 95 ALA A CA 1
ATOM 761 C C . ALA A 1 95 ? -8.626 13.906 31.750 1.00 73.00 95 ALA A C 1
ATOM 763 O O . ALA A 1 95 ? -8.714 15.067 32.130 1.00 73.00 95 ALA A O 1
ATOM 764 N N . GLN A 1 96 ? -7.495 13.390 31.261 1.00 71.00 96 GLN A N 1
ATOM 765 C CA . GLN A 1 96 ? -6.259 14.125 31.012 1.00 71.00 96 GLN A CA 1
ATOM 766 C C . GLN A 1 96 ? -5.667 13.639 29.684 1.00 71.00 96 GLN A C 1
ATOM 768 O O . GLN A 1 96 ? -5.520 12.432 29.473 1.00 71.00 96 GLN A O 1
ATOM 773 N N . TRP A 1 97 ? -5.325 14.558 28.781 1.00 67.19 97 TRP A N 1
ATOM 774 C CA . TRP A 1 97 ? -4.725 14.237 27.481 1.00 67.19 97 TRP A CA 1
ATOM 775 C C . TRP A 1 97 ? -3.230 14.572 27.478 1.00 67.19 97 TRP A C 1
ATOM 777 O O . TRP A 1 97 ? -2.778 15.507 26.826 1.00 67.19 97 TRP A O 1
ATOM 787 N N . GLU A 1 98 ? -2.442 13.765 28.187 1.00 75.44 98 GLU A N 1
ATOM 788 C CA . GLU A 1 98 ? -0.975 13.844 28.151 1.00 75.44 98 GLU A CA 1
ATOM 789 C C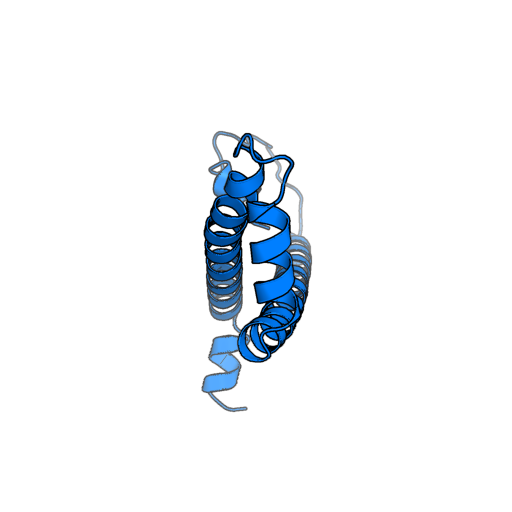 . GLU A 1 98 ? -0.418 12.862 27.123 1.00 75.44 98 GLU A C 1
ATOM 791 O O . GLU A 1 98 ? 0.077 11.769 27.403 1.00 75.44 98 GLU A O 1
ATOM 796 N N . ALA A 1 99 ? -0.559 13.248 25.863 1.00 66.19 99 ALA A N 1
ATOM 797 C CA . ALA A 1 99 ? -0.420 12.357 24.721 1.00 66.19 99 ALA A CA 1
ATOM 798 C C . ALA A 1 99 ? 1.007 11.803 24.510 1.00 66.19 99 ALA A C 1
ATOM 800 O O . ALA A 1 99 ? 1.185 10.842 23.762 1.00 66.19 99 ALA A O 1
ATOM 801 N N . LYS A 1 100 ? 2.011 12.420 25.147 1.00 69.12 100 LYS A N 1
ATOM 802 C CA . LYS A 1 100 ? 3.421 12.001 25.137 1.00 69.12 100 LYS A CA 1
ATOM 803 C C . LYS A 1 100 ? 3.791 11.125 26.344 1.00 69.12 100 LYS A C 1
ATOM 805 O O . LYS A 1 100 ? 4.782 10.415 26.275 1.00 69.12 100 LYS A O 1
ATOM 810 N N . GLN A 1 101 ? 3.005 11.169 27.424 1.00 74.50 101 GLN A N 1
ATOM 811 C CA . GLN A 1 101 ? 3.207 10.342 28.622 1.00 74.50 101 GLN A CA 1
ATOM 812 C C . GLN A 1 101 ? 2.424 9.022 28.552 1.00 74.50 101 GLN A C 1
ATOM 814 O O . GLN A 1 101 ? 2.850 8.021 29.115 1.00 74.50 101 GLN A O 1
ATOM 819 N N . ASN A 1 102 ? 1.291 9.008 27.839 1.00 71.88 102 ASN A N 1
ATOM 820 C CA . ASN A 1 102 ? 0.344 7.889 27.862 1.00 71.88 102 ASN A CA 1
ATOM 821 C C . ASN A 1 102 ? 0.531 6.850 26.741 1.00 71.88 102 ASN A C 1
ATOM 823 O O . ASN A 1 102 ? 0.026 5.735 26.861 1.00 71.88 102 ASN A O 1
ATOM 827 N N . SER A 1 103 ? 1.193 7.194 25.630 1.00 76.75 103 SER A N 1
ATOM 828 C CA . SER A 1 103 ? 1.378 6.269 24.500 1.00 76.75 103 SER A CA 1
ATOM 829 C C . SER A 1 103 ? 2.402 6.768 23.482 1.00 76.75 103 SER A C 1
ATOM 831 O O . SER A 1 103 ? 2.422 7.957 23.162 1.00 76.75 103 SER A O 1
ATOM 833 N N . GLU A 1 104 ? 3.148 5.837 22.889 1.00 83.94 104 GLU A N 1
ATOM 834 C CA . GLU A 1 104 ? 4.041 6.094 21.755 1.00 83.94 104 GLU A CA 1
ATOM 835 C C . GLU A 1 104 ? 3.301 6.658 20.531 1.00 83.94 104 GLU A C 1
ATOM 837 O O . GLU A 1 104 ? 2.142 6.320 20.270 1.00 83.94 104 GLU A O 1
ATOM 842 N N . TRP A 1 105 ? 3.985 7.486 19.732 1.00 79.94 105 TRP A N 1
ATOM 843 C CA . TRP A 1 105 ? 3.416 8.084 18.514 1.00 79.94 105 TRP A CA 1
ATOM 844 C C . TRP A 1 105 ? 2.909 7.028 17.525 1.00 79.94 105 TRP A C 1
ATOM 846 O O . 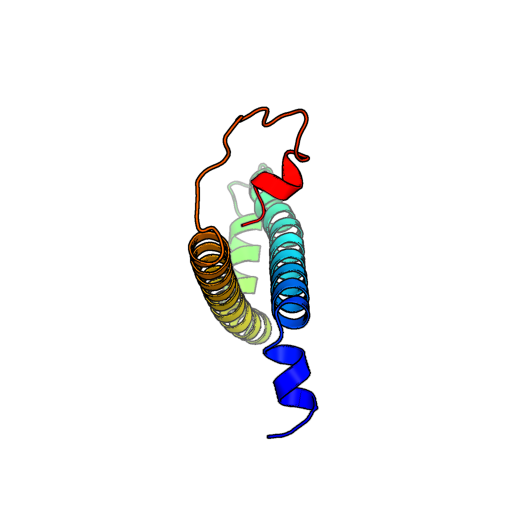TRP A 1 105 ? 1.828 7.173 16.957 1.00 79.94 105 TRP A O 1
ATOM 856 N N . THR A 1 106 ? 3.656 5.933 17.379 1.00 79.44 106 THR A N 1
ATOM 857 C CA . THR A 1 106 ? 3.298 4.811 16.504 1.00 79.44 106 THR A CA 1
ATOM 858 C C . THR A 1 106 ? 1.959 4.203 16.908 1.00 79.44 106 THR A C 1
ATOM 860 O O . THR A 1 106 ? 1.075 4.072 16.075 1.00 79.44 106 THR A O 1
ATOM 863 N N . SER A 1 107 ? 1.750 3.934 18.198 1.00 75.19 107 SER A N 1
ATOM 864 C CA . SER A 1 107 ? 0.487 3.403 18.732 1.00 75.19 107 SER A CA 1
ATOM 865 C C . SER A 1 107 ? -0.708 4.326 18.458 1.00 75.19 107 SER A C 1
ATOM 867 O O . SER A 1 107 ? -1.824 3.869 18.227 1.00 75.19 107 SER A O 1
ATOM 869 N N . ARG A 1 108 ? -0.474 5.643 18.434 1.00 76.69 108 ARG A N 1
ATOM 870 C CA . ARG A 1 108 ? -1.518 6.649 18.194 1.00 76.69 108 ARG A CA 1
ATOM 871 C C . ARG A 1 108 ? -1.887 6.806 16.725 1.00 76.69 108 ARG A C 1
ATOM 873 O O . ARG A 1 108 ? -3.013 7.199 16.441 1.00 76.69 108 ARG A O 1
ATOM 880 N N . ASN A 1 109 ? -0.945 6.542 15.823 1.00 76.56 109 ASN A N 1
ATOM 881 C CA . ASN A 1 109 ? -1.128 6.712 14.384 1.00 76.56 109 ASN A CA 1
ATOM 882 C C . ASN A 1 109 ? -1.430 5.391 13.648 1.00 76.56 109 ASN A C 1
ATOM 884 O O . ASN A 1 109 ? -1.539 5.379 12.428 1.00 76.56 109 ASN A O 1
ATOM 888 N N . MET A 1 110 ? -1.558 4.284 14.385 1.00 68.56 110 MET A N 1
ATOM 889 C CA . MET A 1 110 ? -1.839 2.936 13.874 1.00 68.56 110 MET A CA 1
ATOM 890 C C . MET A 1 110 ? -3.276 2.519 14.242 1.00 68.56 110 MET A C 1
ATOM 892 O O . MET A 1 110 ? -3.476 1.614 15.055 1.00 68.56 110 MET A O 1
ATOM 896 N N . GLY A 1 111 ? -4.262 3.254 13.714 1.00 58.56 111 GLY A N 1
ATOM 897 C CA . GLY A 1 111 ? -5.702 3.051 13.958 1.00 58.56 111 GLY A CA 1
ATOM 898 C C . GLY A 1 111 ? -6.352 1.988 13.083 1.00 58.56 111 GLY A C 1
ATOM 899 O O . GLY A 1 111 ? -5.897 1.817 11.934 1.00 58.56 111 GLY A O 1
#

Sequence (111 aa):
MNWFTKTFTSSIGRKIIMSLTGLFLCTFLVVHLIGNFQLFKHDDGVAFNTYSHFMGTNPVIRTIEWGLVLGFGFHIYEALMLTVRNKGARSHGYAQWEAKQNSEWTSRNMG

pLDDT: mean 86.59, std 10.58, range [53.34, 97.12]

Foldseek 3Di:
DDPVVCCCVDPVNLVVLLVVLVVVVVVVVVVVVVLVCCVVDPPVCPSSVVVVVCLVPDVVNVVVVVVNVVSVVVSVVSQVVSVVVVVVVDPDDDPDCPPVVPDDPCVVVSD